Protein AF-A0A7T8HHW5-F1 (afdb_monomer)

Organism: Caligus rogercresseyi (NCBI:txid217165)

pLDDT: mean 89.62, std 10.68, range [43.34, 98.38]

Sequence (67 aa):
MAHFWPKDMWPSSSPDMNLLDFTVWGELEKKTNRTPHTNVDALKATIRTEWDNMSEEFLINSGKAFR

Solvent-accessible surface area (backbone atoms only — not comparable to full-atom values): 4268 Å² total; per-residue (Å²): 131,88,83,76,75,58,96,87,58,79,66,85,93,46,50,85,77,31,65,60,60,43,49,51,48,43,53,45,48,66,60,54,68,73,51,91,61,96,45,71,65,54,44,53,50,47,48,52,54,51,54,74,67,52,52,67,65,58,53,54,55,51,56,69,68,59,128

Foldseek 3Di:
DDDDDDPPDDDPPPLVLDLCSPPVVVVLCVQLVVDDDPDPVSSVVSSVVVNVVDDPVSSVVSVVVRD

Nearest PDB structures (foldseek):
  3k9j-assembly3_B  TM=8.601E-01  e=1.246E+00  Homo sapiens
  3k9j-assembly2_A  TM=8.214E-01  e=1.910E+00  Homo sapiens
  3k9k-assembly3_B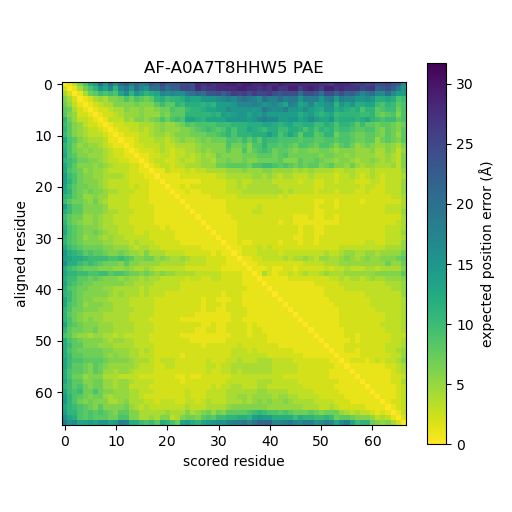  TM=8.482E-01  e=2.158E+00  Homo sapiens

Structure (mmCIF, N/CA/C/O backbone):
data_AF-A0A7T8HHW5-F1
#
_entry.id   AF-A0A7T8HHW5-F1
#
loop_
_atom_site.group_PDB
_atom_site.id
_atom_site.type_symbol
_atom_site.label_atom_id
_atom_site.label_alt_id
_atom_site.label_comp_id
_atom_site.label_asym_id
_atom_site.label_entity_id
_atom_site.label_seq_id
_atom_site.pdbx_PDB_ins_code
_atom_site.Cartn_x
_atom_site.Cartn_y
_atom_site.Cartn_z
_atom_site.occupancy
_atom_site.B_iso_or_equiv
_atom_site.auth_seq_id
_atom_site.auth_comp_id
_atom_site.auth_asym_id
_atom_site.auth_atom_id
_atom_site.pdbx_PDB_model_num
ATOM 1 N N . MET A 1 1 ? 31.436 -4.770 -18.055 1.00 43.34 1 MET A N 1
ATOM 2 C CA . MET A 1 1 ? 30.140 -4.489 -18.709 1.00 43.34 1 MET A CA 1
ATOM 3 C C . MET A 1 1 ? 29.057 -4.978 -17.762 1.00 43.34 1 MET A C 1
ATOM 5 O O . MET A 1 1 ? 29.105 -6.149 -17.412 1.00 43.34 1 MET A O 1
ATOM 9 N N . ALA A 1 2 ? 28.175 -4.109 -17.262 1.00 59.06 2 ALA A N 1
ATOM 10 C CA . ALA A 1 2 ? 27.062 -4.561 -16.426 1.00 59.06 2 ALA A CA 1
ATOM 11 C C . ALA A 1 2 ? 26.085 -5.359 -17.302 1.00 59.06 2 ALA A C 1
ATOM 13 O O . ALA A 1 2 ? 25.669 -4.875 -18.354 1.00 59.06 2 ALA A O 1
ATOM 14 N N . HIS A 1 3 ? 25.781 -6.593 -16.905 1.00 71.44 3 HIS A N 1
ATOM 15 C CA . HIS A 1 3 ? 24.795 -7.421 -17.586 1.00 71.44 3 HIS A CA 1
ATOM 16 C C . HIS A 1 3 ? 23.418 -6.985 -17.086 1.00 71.44 3 HIS A C 1
ATOM 18 O O . HIS A 1 3 ? 23.019 -7.336 -15.980 1.00 71.44 3 HIS A O 1
ATOM 24 N N . PHE A 1 4 ? 22.723 -6.159 -17.862 1.00 72.12 4 PHE A N 1
ATOM 25 C CA . PHE A 1 4 ? 21.342 -5.804 -17.548 1.00 72.12 4 PHE A CA 1
ATOM 26 C C . PHE A 1 4 ? 20.432 -7.010 -17.795 1.00 72.12 4 PHE A C 1
ATOM 28 O O . PHE A 1 4 ? 20.704 -7.839 -18.672 1.00 72.12 4 PHE A O 1
ATOM 35 N N . TRP A 1 5 ? 19.369 -7.116 -17.003 1.00 77.25 5 TRP A N 1
ATOM 36 C CA . TRP A 1 5 ? 18.307 -8.080 -17.247 1.00 77.25 5 TRP A CA 1
ATOM 37 C C . TRP A 1 5 ? 17.480 -7.637 -18.465 1.00 77.25 5 TRP A C 1
ATOM 39 O O . TRP A 1 5 ? 17.274 -6.435 -18.657 1.00 77.25 5 TRP A O 1
ATOM 49 N N . PRO A 1 6 ? 17.013 -8.572 -19.310 1.00 81.38 6 PRO A N 1
ATOM 50 C CA . PRO A 1 6 ? 16.012 -8.268 -20.328 1.00 81.38 6 PRO A CA 1
ATOM 51 C C . PRO A 1 6 ? 14.770 -7.627 -19.697 1.00 81.38 6 PRO A C 1
ATOM 53 O O . PRO A 1 6 ? 14.383 -7.994 -18.591 1.00 81.38 6 PRO A O 1
ATOM 56 N N . LYS A 1 7 ? 14.125 -6.690 -20.402 1.00 75.06 7 LYS A N 1
ATOM 57 C CA . LYS A 1 7 ? 12.958 -5.927 -19.900 1.00 75.06 7 LYS A CA 1
ATOM 58 C C . LYS A 1 7 ? 11.763 -6.798 -19.489 1.00 75.06 7 LYS A C 1
ATOM 60 O O . LYS A 1 7 ? 10.856 -6.350 -18.804 1.00 75.06 7 LYS A O 1
ATOM 65 N N . ASP A 1 8 ? 11.729 -8.005 -20.021 1.00 79.94 8 ASP A N 1
ATOM 66 C CA . ASP A 1 8 ? 10.719 -9.038 -19.871 1.00 79.94 8 ASP A CA 1
ATOM 67 C C . ASP A 1 8 ? 11.147 -10.133 -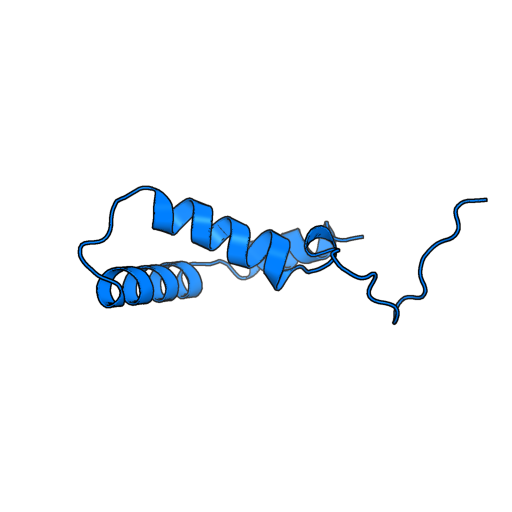18.883 1.00 79.94 8 ASP A C 1
ATOM 69 O O . ASP A 1 8 ? 10.387 -11.064 -18.624 1.00 79.94 8 ASP A O 1
ATOM 73 N N . MET A 1 9 ? 12.344 -10.017 -18.304 1.00 80.88 9 MET A N 1
ATOM 74 C CA . MET A 1 9 ? 12.825 -10.928 -17.281 1.00 80.88 9 MET A CA 1
ATOM 75 C C . MET A 1 9 ? 12.558 -10.364 -15.889 1.00 80.88 9 MET A C 1
ATOM 77 O O . MET A 1 9 ? 13.069 -9.311 -15.514 1.00 80.88 9 MET A O 1
ATOM 81 N N . TRP A 1 10 ? 11.824 -11.140 -15.097 1.00 80.56 10 TRP A N 1
ATOM 82 C CA . TRP A 1 10 ? 11.692 -10.923 -13.668 1.00 80.56 10 TRP A CA 1
ATOM 83 C C . TRP A 1 10 ? 12.671 -11.814 -12.900 1.00 80.56 10 TRP A C 1
ATOM 85 O O . TRP A 1 10 ? 12.496 -13.038 -12.904 1.00 80.56 10 TRP A O 1
ATOM 95 N N . PRO A 1 11 ? 13.700 -11.263 -12.244 1.00 83.19 11 PRO A N 1
ATOM 96 C CA . PRO A 1 11 ? 14.568 -12.075 -11.409 1.00 83.19 11 PRO A CA 1
ATOM 97 C C . PRO A 1 11 ? 13.798 -12.621 -10.200 1.00 83.19 11 PRO A C 1
ATOM 99 O O . PRO A 1 11 ? 12.981 -11.947 -9.570 1.00 83.19 11 PRO A O 1
ATOM 102 N N . SER A 1 12 ? 14.041 -13.890 -9.879 1.00 86.12 12 SER A N 1
ATOM 103 C CA . SER A 1 12 ? 13.441 -14.540 -8.713 1.00 86.12 12 SER A CA 1
ATOM 104 C C . SER A 1 12 ? 13.800 -13.794 -7.428 1.00 86.12 12 SER A C 1
ATOM 106 O O . SER A 1 12 ? 14.963 -13.442 -7.237 1.00 86.12 12 SER A O 1
ATOM 108 N N . SER A 1 13 ? 12.830 -13.642 -6.523 1.00 85.81 13 SER A N 1
ATOM 109 C CA . SER A 1 13 ? 13.020 -13.007 -5.210 1.00 85.81 13 SER A CA 1
ATOM 110 C C . SER A 1 13 ? 13.439 -11.531 -5.259 1.00 85.81 13 SER A C 1
ATOM 112 O O . SER A 1 13 ? 14.095 -11.062 -4.333 1.00 85.81 13 SER A O 1
ATOM 114 N N . SER A 1 14 ? 13.023 -10.797 -6.296 1.00 85.94 14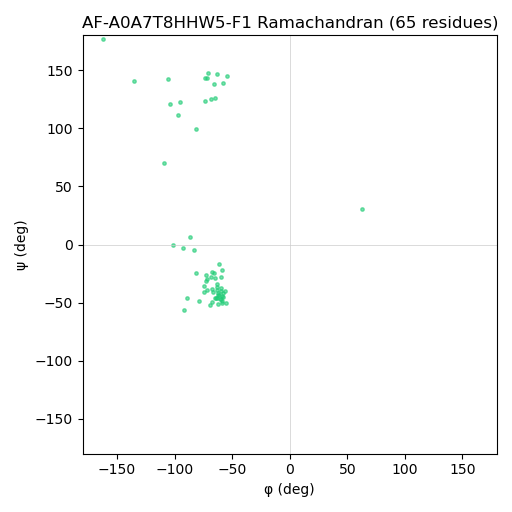 SER A N 1
ATOM 115 C CA . SER A 1 14 ? 13.239 -9.348 -6.424 1.00 85.94 14 SER A CA 1
ATOM 116 C C . SER A 1 14 ? 11.940 -8.546 -6.255 1.00 85.94 14 SER A C 1
ATOM 118 O O . SER A 1 14 ? 11.414 -8.006 -7.229 1.00 85.94 14 SER A O 1
ATOM 120 N N . PRO A 1 15 ? 11.361 -8.478 -5.039 1.00 82.88 15 PRO A N 1
ATOM 121 C CA . PRO A 1 15 ? 10.188 -7.642 -4.780 1.00 82.88 15 PRO A CA 1
ATOM 122 C C . PRO A 1 15 ? 10.511 -6.150 -4.923 1.00 82.88 15 PRO A C 1
ATOM 124 O O . PRO A 1 15 ? 9.631 -5.366 -5.258 1.00 82.88 15 PRO A O 1
ATOM 127 N N . ASP A 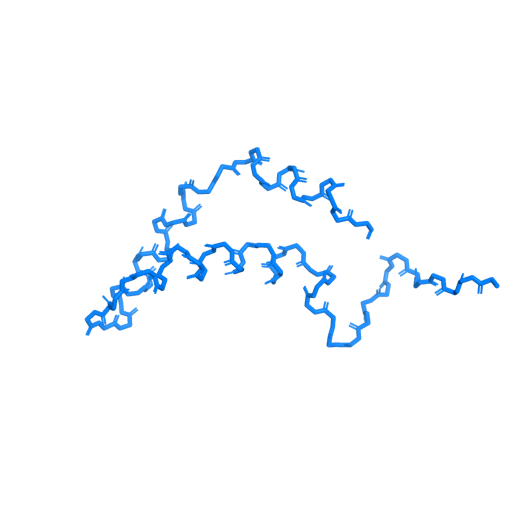1 16 ? 11.780 -5.774 -4.743 1.00 83.69 16 ASP A N 1
ATOM 128 C CA . ASP A 1 16 ? 12.335 -4.449 -5.025 1.00 83.69 16 ASP A CA 1
ATOM 129 C C . ASP A 1 16 ? 12.233 -4.056 -6.502 1.00 83.69 16 ASP A C 1
ATOM 131 O O . ASP A 1 16 ? 12.337 -2.876 -6.815 1.00 83.69 16 ASP A O 1
ATOM 135 N N . MET A 1 17 ? 11.990 -5.020 -7.395 1.00 81.56 17 MET A N 1
ATOM 136 C CA . MET A 1 17 ? 11.723 -4.784 -8.813 1.00 81.56 17 MET A CA 1
ATOM 137 C C . MET A 1 17 ? 10.221 -4.654 -9.134 1.00 81.56 17 MET A C 1
ATOM 139 O O . MET A 1 17 ? 9.878 -4.306 -10.264 1.00 81.56 17 MET A O 1
ATOM 143 N N . ASN A 1 18 ? 9.322 -4.820 -8.147 1.00 85.81 18 ASN A N 1
ATOM 144 C CA . ASN A 1 18 ? 7.881 -4.579 -8.292 1.00 85.81 18 ASN A CA 1
ATOM 145 C C . ASN A 1 18 ? 7.431 -3.289 -7.645 1.00 85.81 18 ASN A C 1
ATOM 147 O O . ASN A 1 18 ? 7.481 -3.138 -6.429 1.00 85.81 18 ASN A O 1
ATOM 151 N N . LEU A 1 19 ? 6.853 -2.404 -8.454 1.00 88.50 19 LEU A N 1
ATOM 152 C CA . LEU A 1 19 ? 6.189 -1.215 -7.946 1.00 88.50 19 LEU A CA 1
ATOM 153 C C . LEU A 1 19 ? 5.083 -1.583 -6.940 1.00 88.50 19 LEU A C 1
ATOM 155 O O . LEU A 1 19 ? 4.960 -0.930 -5.906 1.00 88.50 19 LEU A O 1
ATOM 159 N N . LEU A 1 20 ? 4.313 -2.645 -7.203 1.00 91.06 20 LEU A N 1
ATOM 160 C CA . LEU A 1 20 ? 3.243 -3.077 -6.303 1.00 91.06 20 LEU A CA 1
ATOM 161 C C . LEU A 1 20 ? 3.803 -3.613 -4.975 1.00 91.06 20 LEU A C 1
ATOM 163 O O . LEU A 1 20 ? 3.362 -3.171 -3.918 1.00 91.06 20 LEU A O 1
ATOM 167 N N . ASP A 1 21 ? 4.786 -4.516 -5.017 1.00 90.50 21 ASP A N 1
ATOM 168 C CA . ASP A 1 21 ? 5.323 -5.147 -3.800 1.00 90.50 21 ASP A CA 1
ATOM 169 C C . ASP A 1 21 ? 6.223 -4.209 -2.996 1.00 90.50 21 ASP A C 1
ATOM 171 O O . ASP A 1 21 ? 6.116 -4.152 -1.774 1.00 90.50 21 ASP A O 1
ATOM 175 N N . PHE A 1 22 ? 7.077 -3.430 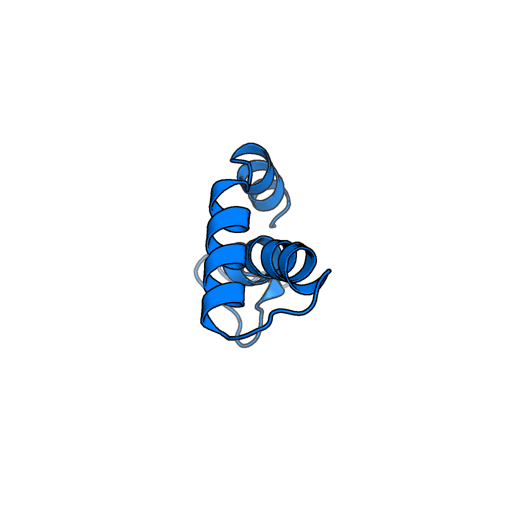-3.658 1.00 90.25 22 PHE A N 1
ATOM 176 C CA . PHE A 1 22 ? 7.985 -2.520 -2.969 1.00 90.25 22 PHE A CA 1
ATOM 177 C C . PHE A 1 22 ? 7.296 -1.236 -2.516 1.00 90.25 22 PHE A C 1
ATOM 179 O O . PHE A 1 22 ? 7.447 -0.811 -1.373 1.00 90.25 22 PHE A O 1
ATOM 186 N N . THR A 1 23 ? 6.552 -0.585 -3.414 1.00 93.38 23 THR A N 1
ATOM 187 C CA . THR A 1 23 ? 6.040 0.765 -3.147 1.00 93.38 23 THR A CA 1
ATOM 188 C C . THR A 1 23 ? 4.656 0.714 -2.532 1.00 93.38 23 THR A C 1
ATOM 190 O O . THR A 1 23 ? 4.439 1.272 -1.459 1.00 93.38 23 THR A O 1
ATOM 193 N N . VAL A 1 24 ? 3.707 0.069 -3.210 1.00 95.06 24 VAL A N 1
ATOM 194 C CA . VAL A 1 24 ? 2.302 0.124 -2.794 1.00 95.06 24 VAL A CA 1
ATOM 195 C C . VAL A 1 24 ? 2.105 -0.641 -1.491 1.00 95.06 24 VAL A C 1
ATOM 197 O O . VAL A 1 24 ? 1.609 -0.069 -0.522 1.00 95.06 24 VAL A O 1
ATOM 200 N N . TRP A 1 25 ? 2.560 -1.894 -1.428 1.00 95.56 25 TRP A N 1
ATOM 201 C CA . TRP A 1 25 ? 2.499 -2.678 -0.197 1.00 95.56 25 TRP A CA 1
ATOM 202 C C . TRP A 1 25 ? 3.341 -2.069 0.926 1.00 95.56 25 TRP A C 1
ATOM 204 O O . TRP A 1 25 ? 2.859 -2.010 2.056 1.00 95.56 25 TRP A O 1
ATOM 214 N N . GLY A 1 26 ? 4.528 -1.532 0.622 1.00 94.75 26 GLY A N 1
ATOM 215 C CA . GLY A 1 26 ? 5.368 -0.851 1.612 1.00 94.75 26 GLY A CA 1
ATOM 216 C C . GLY A 1 26 ? 4.712 0.394 2.224 1.00 94.75 26 GLY A C 1
ATOM 217 O O . GLY A 1 26 ? 4.752 0.588 3.441 1.00 94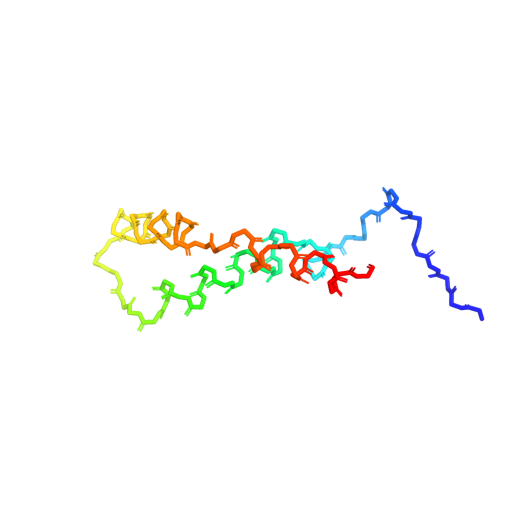.75 26 GLY A O 1
ATOM 218 N N . GLU A 1 27 ? 4.059 1.238 1.417 1.00 95.81 27 GLU A N 1
ATOM 219 C CA . GLU A 1 27 ? 3.362 2.425 1.932 1.00 95.81 27 GLU A CA 1
ATOM 220 C C . GLU A 1 27 ? 2.087 2.046 2.696 1.00 95.81 27 GLU A C 1
ATOM 222 O O . GLU A 1 27 ? 1.829 2.618 3.758 1.00 95.81 27 GLU A O 1
ATOM 227 N N . LEU A 1 28 ? 1.321 1.056 2.222 1.00 97.19 28 LEU A N 1
ATOM 228 C CA . LEU A 1 28 ? 0.164 0.541 2.960 1.00 97.19 28 LEU A CA 1
ATOM 229 C C . LEU A 1 28 ? 0.581 0.002 4.326 1.00 97.19 28 LEU A C 1
ATOM 231 O O . LEU A 1 28 ? 0.022 0.433 5.330 1.00 97.19 28 LEU A O 1
ATOM 235 N N . GLU A 1 29 ? 1.597 -0.862 4.379 1.00 96.94 29 GLU A N 1
ATOM 236 C CA . GLU A 1 29 ? 2.122 -1.418 5.628 1.00 96.94 29 GLU A CA 1
ATOM 237 C C . GLU A 1 29 ? 2.527 -0.301 6.599 1.00 96.94 29 GLU A C 1
ATOM 239 O O . GLU A 1 29 ? 2.082 -0.262 7.750 1.00 96.94 29 GLU A O 1
ATOM 244 N N . LYS A 1 30 ? 3.317 0.665 6.116 1.00 96.56 30 LYS A N 1
ATOM 245 C CA . LYS A 1 30 ? 3.792 1.815 6.897 1.00 96.56 30 LYS A CA 1
ATOM 246 C C . LYS A 1 30 ? 2.665 2.682 7.451 1.00 96.56 30 LYS A C 1
ATOM 248 O O . LYS A 1 30 ? 2.872 3.363 8.462 1.00 96.56 30 LYS A O 1
ATOM 253 N N . LYS A 1 31 ? 1.506 2.732 6.795 1.00 96.06 31 LYS A N 1
ATOM 254 C CA . LYS A 1 31 ? 0.345 3.491 7.271 1.00 96.06 31 LYS A CA 1
ATOM 255 C C . LYS A 1 31 ? -0.551 2.663 8.183 1.00 96.06 31 LYS A C 1
ATOM 257 O O . LYS A 1 31 ? -0.903 3.139 9.261 1.00 96.06 31 LYS A O 1
ATOM 262 N N . THR A 1 32 ? -0.874 1.428 7.805 1.00 96.94 32 THR A N 1
ATOM 263 C CA . THR A 1 32 ? -1.805 0.580 8.558 1.00 96.94 32 THR A CA 1
ATOM 264 C C . THR A 1 32 ? -1.202 0.054 9.852 1.00 96.94 32 THR A C 1
ATOM 266 O O . THR A 1 32 ? -1.926 -0.090 10.833 1.00 96.94 32 THR A O 1
ATOM 269 N N . ASN A 1 33 ? 0.112 -0.185 9.899 1.00 95.81 33 ASN A N 1
ATOM 270 C CA . ASN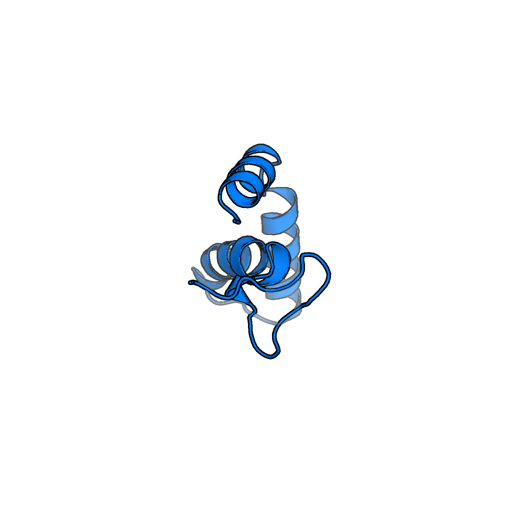 A 1 33 ? 0.779 -0.766 11.071 1.00 95.81 33 ASN A CA 1
ATOM 271 C C . ASN A 1 33 ? 1.210 0.282 12.111 1.00 95.81 33 ASN A C 1
ATOM 273 O O . ASN A 1 33 ? 1.854 -0.060 13.101 1.00 95.81 33 ASN A O 1
ATOM 277 N N . ARG A 1 34 ? 0.830 1.557 11.937 1.00 95.06 34 ARG A N 1
ATOM 278 C CA . ARG A 1 34 ? 1.049 2.609 12.952 1.00 95.06 34 ARG A CA 1
ATOM 279 C C . ARG A 1 34 ? 0.217 2.395 14.211 1.00 95.06 34 ARG A C 1
ATOM 281 O O . ARG A 1 34 ? 0.567 2.913 15.267 1.00 95.06 34 ARG A O 1
ATOM 288 N N . THR A 1 35 ? -0.887 1.661 14.092 1.00 92.44 35 THR A N 1
ATOM 289 C CA . THR A 1 35 ? -1.821 1.378 15.182 1.00 92.44 35 THR A CA 1
ATOM 290 C C . THR A 1 35 ? -2.215 -0.098 15.176 1.00 92.44 35 THR A C 1
ATOM 292 O O . THR A 1 35 ? -2.448 -0.647 14.098 1.00 92.44 35 THR A O 1
ATOM 295 N N . PRO A 1 36 ? -2.346 -0.748 16.346 1.00 95.44 36 PRO A N 1
ATOM 296 C CA . PRO A 1 36 ? -2.877 -2.104 16.428 1.00 95.44 36 PRO A CA 1
ATOM 297 C C . PRO A 1 36 ? -4.332 -2.182 15.954 1.00 95.44 36 PRO A C 1
ATOM 299 O O . PRO A 1 36 ? -5.125 -1.276 16.208 1.00 95.44 36 PRO A O 1
ATOM 302 N N . HIS A 1 37 ? -4.695 -3.307 15.339 1.00 97.69 37 HIS A N 1
ATOM 303 C CA . HIS A 1 37 ? -6.061 -3.598 14.898 1.00 97.69 37 HIS A CA 1
ATOM 304 C C . HIS A 1 37 ? -6.708 -4.630 15.813 1.00 97.69 37 HIS A C 1
ATOM 306 O O . HIS A 1 37 ? -6.058 -5.573 16.260 1.00 97.69 37 HIS A O 1
ATOM 312 N N . THR A 1 38 ? -8.002 -4.472 16.081 1.00 97.75 38 THR A N 1
ATOM 313 C CA . THR A 1 38 ? -8.746 -5.360 16.989 1.00 97.75 38 THR A CA 1
ATOM 314 C C . THR A 1 38 ? -9.011 -6.740 16.390 1.00 97.75 38 THR A C 1
ATOM 316 O O . THR A 1 38 ? -9.186 -7.706 17.129 1.00 97.75 38 THR A O 1
ATOM 319 N N . ASN A 1 39 ? -9.061 -6.840 15.060 1.00 97.94 39 ASN A N 1
ATOM 320 C CA . ASN A 1 39 ? -9.229 -8.082 14.315 1.00 97.94 39 ASN A CA 1
ATOM 321 C C . ASN A 1 39 ? -8.807 -7.903 12.844 1.00 97.94 39 ASN A C 1
ATOM 323 O O . ASN A 1 39 ? -8.464 -6.809 12.392 1.00 97.94 39 ASN A O 1
ATOM 327 N N . VAL A 1 40 ? -8.853 -9.003 12.092 1.00 97.75 40 VAL A N 1
ATOM 328 C CA . VAL A 1 40 ? -8.472 -9.045 10.673 1.00 97.75 40 VAL A CA 1
ATOM 329 C C . VAL A 1 40 ? -9.374 -8.168 9.799 1.00 97.75 40 VAL A C 1
ATOM 331 O O . VAL A 1 40 ? -8.895 -7.586 8.829 1.00 97.75 40 VAL A O 1
ATOM 334 N N . ASP A 1 41 ? -10.661 -8.042 10.119 1.00 98.38 41 ASP A N 1
ATOM 335 C CA . ASP A 1 41 ? -11.587 -7.243 9.311 1.00 98.38 41 ASP A CA 1
ATOM 336 C C . ASP A 1 41 ? -11.363 -5.741 9.505 1.00 98.38 41 ASP A C 1
ATOM 338 O O . ASP A 1 41 ? -11.411 -4.992 8.529 1.00 98.38 41 ASP A O 1
ATOM 342 N N . ALA A 1 42 ? -11.016 -5.314 10.723 1.00 98.06 42 ALA A N 1
ATOM 343 C CA . ALA A 1 42 ? -10.564 -3.954 11.000 1.00 98.06 42 ALA A CA 1
ATOM 344 C C . ALA A 1 42 ? -9.298 -3.621 10.194 1.00 98.06 42 ALA A C 1
ATOM 346 O O . ALA A 1 42 ? -9.271 -2.610 9.496 1.00 98.06 42 ALA A O 1
ATOM 347 N N . LEU A 1 43 ? -8.307 -4.523 10.185 1.00 97.81 43 LEU A N 1
ATOM 348 C CA . LEU A 1 43 ? -7.099 -4.360 9.370 1.00 97.81 43 LEU A CA 1
ATOM 349 C C . LEU A 1 43 ? -7.434 -4.245 7.873 1.00 97.81 43 LEU A C 1
ATOM 351 O O . LEU A 1 43 ? -6.963 -3.328 7.204 1.00 97.81 43 LEU A O 1
ATOM 355 N N . LYS A 1 44 ? -8.275 -5.140 7.336 1.00 97.94 44 LYS A N 1
ATOM 356 C CA . LYS A 1 44 ? -8.705 -5.088 5.926 1.00 97.94 44 LYS A CA 1
ATOM 357 C C . LYS A 1 44 ? -9.414 -3.778 5.588 1.00 97.94 44 LYS A C 1
ATOM 359 O O . LYS A 1 44 ? -9.214 -3.253 4.495 1.00 97.94 44 LYS A O 1
ATOM 364 N N . ALA A 1 45 ? -10.250 -3.267 6.493 1.00 97.88 45 ALA A N 1
ATOM 365 C CA . ALA A 1 45 ? -10.930 -1.992 6.308 1.00 97.88 45 ALA A CA 1
ATOM 366 C C . ALA A 1 45 ? -9.922 -0.838 6.241 1.00 97.88 45 ALA A C 1
ATOM 368 O O . ALA A 1 45 ? -9.983 -0.046 5.306 1.00 97.88 45 ALA A O 1
ATOM 369 N N . THR A 1 46 ? -8.946 -0.788 7.154 1.00 97.81 46 THR A N 1
ATOM 370 C CA . THR A 1 46 ? -7.893 0.236 7.123 1.00 97.81 46 THR A CA 1
ATOM 371 C C . THR A 1 46 ? -7.035 0.148 5.861 1.00 97.81 46 THR A C 1
ATOM 373 O O . THR A 1 46 ? -6.767 1.181 5.260 1.00 97.81 46 THR A O 1
ATOM 376 N N . ILE A 1 47 ? -6.655 -1.056 5.412 1.00 98.00 47 ILE A N 1
ATOM 377 C CA . ILE A 1 47 ? -5.899 -1.234 4.157 1.00 98.00 47 ILE A CA 1
ATOM 378 C C . ILE A 1 47 ? -6.670 -0.645 2.970 1.00 98.00 47 ILE A C 1
ATOM 380 O O . ILE A 1 47 ? -6.084 0.071 2.165 1.00 98.00 47 ILE A O 1
ATOM 384 N N . ARG A 1 48 ? -7.981 -0.909 2.868 1.00 98.19 48 ARG A N 1
ATOM 385 C CA . ARG A 1 48 ? -8.825 -0.352 1.795 1.00 98.19 48 ARG A CA 1
ATOM 386 C C . ARG A 1 48 ? -8.905 1.170 1.866 1.00 98.19 48 ARG A C 1
ATOM 388 O O . ARG A 1 48 ? -8.694 1.827 0.859 1.00 98.19 48 ARG A O 1
ATOM 395 N N . THR A 1 49 ? -9.125 1.724 3.056 1.00 97.88 49 THR A N 1
ATOM 396 C CA . THR A 1 49 ? -9.144 3.178 3.252 1.00 97.88 49 THR A CA 1
ATOM 397 C C . THR A 1 49 ? -7.818 3.824 2.846 1.00 97.88 49 THR A C 1
ATOM 399 O O . THR A 1 49 ? -7.813 4.845 2.167 1.00 97.88 49 THR A O 1
ATOM 402 N N . GLU A 1 50 ? -6.679 3.242 3.232 1.00 97.50 50 GLU A N 1
ATOM 403 C CA . GLU A 1 50 ? -5.366 3.790 2.869 1.00 97.50 50 GLU A CA 1
ATOM 404 C C . GLU A 1 50 ? -5.019 3.612 1.390 1.00 97.50 50 GLU A C 1
ATOM 406 O O . GLU A 1 50 ? -4.314 4.457 0.836 1.00 97.50 50 GLU A O 1
ATOM 411 N N . TRP A 1 51 ? -5.529 2.555 0.752 1.00 97.19 51 TRP A N 1
ATOM 412 C CA . TRP A 1 51 ? -5.469 2.381 -0.698 1.00 97.19 51 TRP A CA 1
ATOM 413 C C . TRP A 1 51 ? -6.237 3.493 -1.413 1.00 97.19 51 TRP A C 1
ATOM 415 O O . TRP A 1 51 ? -5.674 4.163 -2.273 1.00 97.19 51 TRP A O 1
ATOM 425 N N . ASP A 1 52 ? -7.487 3.739 -1.018 1.00 97.50 52 ASP A N 1
ATOM 426 C CA . ASP A 1 52 ? -8.336 4.767 -1.634 1.00 97.50 52 ASP A CA 1
ATOM 427 C C . ASP A 1 52 ? -7.783 6.188 -1.408 1.00 97.50 52 ASP A C 1
ATOM 429 O O . ASP A 1 52 ? -7.959 7.074 -2.242 1.00 97.50 52 ASP A O 1
ATOM 433 N N . ASN A 1 53 ? -7.063 6.401 -0.301 1.00 96.88 53 ASN A N 1
ATOM 434 C CA . ASN A 1 53 ? -6.377 7.658 0.011 1.00 96.88 53 ASN A CA 1
ATOM 435 C C . ASN A 1 53 ? -4.996 7.797 -0.657 1.00 96.88 53 ASN A C 1
ATOM 437 O O . ASN A 1 53 ? -4.328 8.823 -0.480 1.00 96.88 53 ASN A O 1
ATOM 441 N N . MET A 1 54 ? -4.508 6.774 -1.362 1.00 96.69 54 MET A N 1
ATOM 442 C CA . MET A 1 54 ? -3.219 6.834 -2.044 1.00 96.69 54 MET A CA 1
ATOM 443 C C . MET A 1 54 ? -3.335 7.717 -3.288 1.00 96.69 54 MET A C 1
ATOM 445 O O . MET A 1 54 ? -4.164 7.477 -4.161 1.00 96.69 54 MET A O 1
ATOM 449 N N . SER A 1 55 ? -2.502 8.758 -3.382 1.00 96.62 55 SER A N 1
ATOM 450 C CA . SER A 1 55 ? -2.585 9.680 -4.513 1.00 96.62 55 SER A CA 1
ATOM 451 C C . SER A 1 55 ? -2.027 9.058 -5.792 1.00 96.62 55 SER A C 1
ATOM 453 O O . SER A 1 55 ? -1.003 8.372 -5.790 1.00 96.62 55 SER A O 1
ATOM 455 N N . GLU A 1 56 ? -2.666 9.367 -6.918 1.00 95.25 56 GLU A N 1
ATOM 456 C CA . GLU A 1 56 ? -2.156 8.990 -8.238 1.00 95.25 56 GLU A CA 1
ATOM 457 C C . GLU A 1 56 ? -0.765 9.595 -8.488 1.00 95.25 56 GLU A C 1
ATOM 459 O O . GLU A 1 56 ? 0.123 8.935 -9.022 1.00 95.25 56 GLU A O 1
ATOM 464 N N . GLU A 1 57 ? -0.531 10.824 -8.017 1.00 96.62 57 GLU A N 1
ATOM 465 C CA . GLU A 1 57 ? 0.778 11.477 -8.089 1.00 96.62 57 GLU A CA 1
ATOM 466 C C . GLU A 1 57 ? 1.878 10.657 -7.396 1.00 96.62 57 GLU A C 1
ATOM 468 O O . GLU A 1 57 ? 2.976 10.519 -7.939 1.00 96.62 57 GLU A O 1
ATOM 473 N N . PHE A 1 58 ? 1.593 10.073 -6.227 1.00 94.94 58 PHE A N 1
ATOM 474 C CA . PHE A 1 58 ? 2.540 9.204 -5.529 1.00 94.94 58 PHE A CA 1
ATOM 475 C C . PHE A 1 58 ? 2.892 7.972 -6.373 1.00 94.94 58 PHE A C 1
ATOM 477 O O . PHE A 1 58 ? 4.073 7.638 -6.501 1.00 94.94 58 PHE A O 1
ATOM 484 N N . LEU A 1 59 ? 1.897 7.336 -7.000 1.00 93.25 59 LEU A N 1
ATOM 485 C CA . LEU A 1 59 ? 2.106 6.174 -7.868 1.00 93.25 59 LEU A CA 1
ATOM 486 C C . LEU A 1 59 ? 2.918 6.537 -9.118 1.00 93.25 59 LEU A C 1
ATOM 488 O O . LEU A 1 59 ? 3.885 5.848 -9.445 1.00 93.25 59 LEU A O 1
ATOM 492 N N . ILE A 1 60 ? 2.577 7.648 -9.777 1.00 94.12 60 ILE A N 1
ATOM 493 C CA . ILE A 1 60 ? 3.288 8.147 -10.962 1.00 94.12 60 ILE A CA 1
ATOM 494 C C . ILE A 1 60 ? 4.747 8.462 -10.620 1.00 94.12 60 ILE A C 1
ATOM 496 O O . ILE A 1 60 ? 5.656 8.069 -11.353 1.00 94.12 60 ILE A O 1
ATOM 500 N N . ASN A 1 61 ? 4.992 9.172 -9.518 1.00 93.56 61 ASN A N 1
ATOM 501 C CA . ASN A 1 61 ? 6.344 9.556 -9.118 1.00 93.56 61 ASN A CA 1
ATOM 502 C C . ASN A 1 61 ? 7.178 8.341 -8.698 1.00 93.56 61 ASN A C 1
ATOM 504 O O . ASN A 1 61 ? 8.352 8.260 -9.058 1.00 93.56 61 ASN A O 1
ATOM 508 N N . SER A 1 62 ? 6.569 7.370 -8.017 1.00 91.19 62 SER A N 1
ATOM 509 C CA . SER A 1 62 ? 7.240 6.120 -7.647 1.00 91.19 62 SER A CA 1
ATOM 510 C C . SER A 1 62 ? 7.578 5.271 -8.875 1.00 91.19 62 SER A C 1
ATOM 512 O O . SER A 1 62 ? 8.695 4.772 -8.986 1.00 91.19 62 SER A O 1
ATOM 514 N N . GLY A 1 63 ? 6.669 5.188 -9.852 1.00 89.38 63 GLY A N 1
ATOM 515 C CA . GLY A 1 63 ? 6.913 4.499 -11.121 1.00 89.38 63 GLY A CA 1
ATOM 516 C C . GLY A 1 63 ? 8.039 5.130 -11.944 1.00 89.38 63 GLY A C 1
ATOM 517 O O . GLY A 1 63 ? 8.831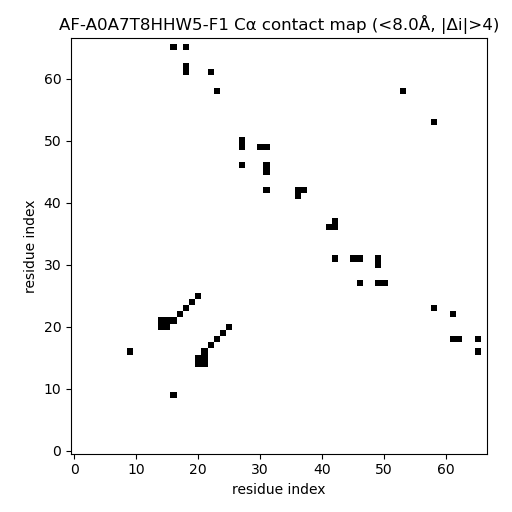 4.413 -12.540 1.00 89.38 63 GLY A O 1
ATOM 518 N N . LYS A 1 64 ? 8.170 6.463 -11.930 1.00 88.56 64 LYS A N 1
ATOM 519 C CA . LYS A 1 64 ? 9.301 7.168 -12.567 1.00 88.56 64 LYS A CA 1
ATOM 520 C C . LYS A 1 64 ? 10.640 6.928 -11.863 1.00 88.56 64 LYS A C 1
ATOM 522 O O . LYS A 1 64 ? 11.684 7.063 -12.496 1.00 88.56 64 LYS A O 1
ATOM 527 N N . ALA A 1 65 ? 10.618 6.663 -10.557 1.00 82.00 65 ALA A N 1
ATOM 528 C CA . ALA A 1 65 ? 11.817 6.394 -9.768 1.00 82.00 65 ALA A CA 1
ATOM 529 C C . ALA A 1 65 ? 12.300 4.940 -9.911 1.00 82.00 65 ALA A C 1
ATOM 531 O O . ALA A 1 65 ? 13.491 4.673 -9.730 1.00 82.00 65 ALA A O 1
ATOM 532 N N . PHE A 1 66 ? 11.391 4.027 -10.257 1.00 76.62 66 PHE A N 1
ATOM 533 C CA . PHE A 1 66 ? 11.703 2.661 -10.660 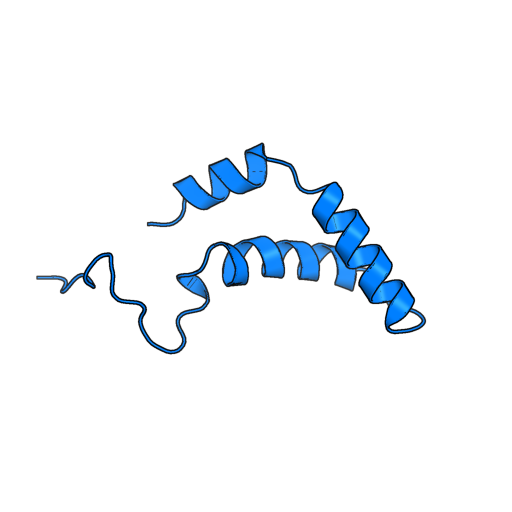1.00 76.62 66 PHE A CA 1
ATOM 534 C C . PHE A 1 66 ? 12.488 2.662 -11.979 1.00 76.62 66 PHE A C 1
ATOM 536 O O . PHE A 1 66 ? 12.081 3.301 -12.950 1.00 76.62 66 PHE A O 1
ATOM 543 N N . ARG A 1 67 ? 13.648 1.999 -11.986 1.00 60.09 67 ARG A N 1
ATOM 544 C CA . ARG A 1 67 ? 14.586 1.955 -13.118 1.00 60.09 67 ARG A CA 1
ATOM 545 C C . ARG A 1 67 ? 14.459 0.677 -13.924 1.00 60.09 67 ARG A C 1
ATOM 547 O O . ARG A 1 67 ? 14.275 -0.382 -13.289 1.00 60.09 67 ARG A O 1
#

Mean predicted aligned error: 5.22 Å

Secondary structure (DSSP, 8-state):
---PPPTT---TT-GGG-IIIIIIHHHHHHHHTTS--SSHHHHHHHHHHHHHTS-HHHHHHHHHH--

InterPro domains:
  IPR036397 Ribonuclease H superfamily [G3DSA:3.30.420.10] (2-66)

Radius of gyration: 15.31 Å; Cα contacts (8 Å, |Δi|>4): 28; chains: 1; bounding box: 42×26×37 Å